Protein AF-A0A2V5WI45-F1 (afdb_monomer_lite)

pLDDT: mean 95.03, std 6.33, range [62.81, 98.19]

Foldseek 3Di:
DDDPVFFDPQADDDDDTDGPPFPLPCPCCVVCVVFWDDDPVSSGITGNDDDD

Sequence (52 aa):
MADAANKYAENVAGKFYVDDQCIDCDLCRETAPANFKRNDDGGHSYVYKLNR

Secondary structure (DSSP, 8-state):
---GGGB-TTSPSSS---BTT-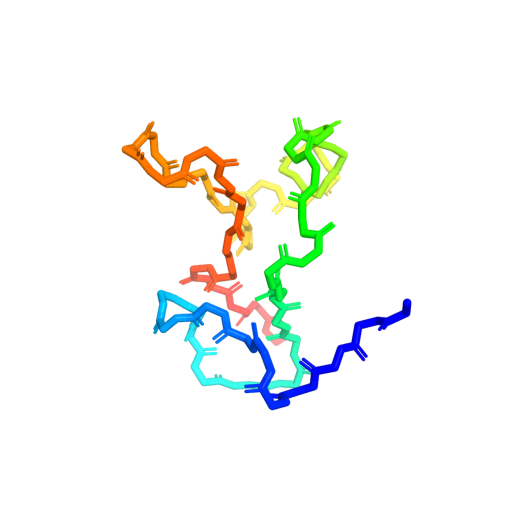---SHHHHH-TTTEEEETTTTEEEE-----

Structure (mmCIF, N/CA/C/O backbone):
data_AF-A0A2V5WI45-F1
#
_entry.id   AF-A0A2V5WI45-F1
#
loop_
_atom_site.group_PDB
_atom_site.id
_atom_site.type_symbol
_atom_site.label_atom_id
_atom_site.label_alt_id
_atom_site.label_comp_id
_atom_site.label_asym_id
_atom_site.label_entity_id
_atom_site.label_seq_id
_atom_site.pdbx_PDB_ins_code
_atom_site.Cartn_x
_atom_site.Cartn_y
_atom_site.Cartn_z
_atom_site.occupancy
_atom_site.B_iso_or_equiv
_atom_site.auth_seq_id
_atom_site.auth_comp_id
_atom_site.auth_asym_id
_atom_site.auth_atom_id
_atom_site.pdbx_PDB_model_num
ATOM 1 N N . MET A 1 1 ? 0.022 9.840 -11.845 1.00 78.81 1 MET A N 1
ATOM 2 C CA . MET A 1 1 ? -1.342 9.527 -11.351 1.00 78.81 1 MET A CA 1
ATOM 3 C C . MET A 1 1 ? -1.355 8.036 -11.160 1.00 78.81 1 MET A C 1
ATOM 5 O O . MET A 1 1 ? -0.808 7.376 -12.028 1.00 78.81 1 MET A O 1
ATOM 9 N N . ALA A 1 2 ? -1.911 7.545 -10.054 1.00 90.50 2 ALA A N 1
ATOM 10 C CA . ALA A 1 2 ? -1.729 6.149 -9.685 1.00 90.50 2 ALA A CA 1
ATOM 11 C C . ALA A 1 2 ? -2.270 5.183 -10.754 1.00 90.50 2 ALA A C 1
ATOM 13 O O . ALA A 1 2 ? -3.393 5.382 -11.233 1.00 90.50 2 ALA A O 1
ATOM 14 N N . ASP A 1 3 ? -1.488 4.157 -11.093 1.00 95.94 3 ASP A N 1
ATOM 15 C CA . ASP A 1 3 ? -1.881 3.083 -12.008 1.00 95.94 3 ASP A CA 1
ATOM 16 C C . ASP A 1 3 ? -1.999 1.749 -11.260 1.00 95.94 3 ASP A C 1
ATOM 18 O O . ASP A 1 3 ? -1.079 1.284 -10.585 1.00 95.94 3 ASP A O 1
ATOM 22 N N . ALA A 1 4 ? -3.154 1.098 -11.394 1.00 95.31 4 ALA A N 1
ATOM 23 C CA . ALA A 1 4 ? -3.425 -0.179 -10.746 1.00 95.31 4 ALA A CA 1
ATOM 24 C C . ALA A 1 4 ? -2.528 -1.314 -11.265 1.00 95.31 4 ALA A C 1
ATOM 26 O O . ALA A 1 4 ? -2.330 -2.294 -10.539 1.00 95.31 4 ALA A O 1
ATOM 27 N N . ALA A 1 5 ? -1.995 -1.195 -12.487 1.00 97.06 5 ALA A N 1
ATOM 28 C CA . ALA A 1 5 ? -1.036 -2.142 -13.050 1.00 97.06 5 ALA A CA 1
ATOM 29 C C . ALA A 1 5 ? 0.311 -2.126 -12.307 1.00 97.06 5 ALA A C 1
ATOM 31 O O . ALA A 1 5 ? 0.994 -3.147 -12.274 1.00 97.06 5 ALA A O 1
ATOM 32 N N . ASN A 1 6 ? 0.642 -1.008 -11.655 1.00 97.31 6 ASN A N 1
ATOM 33 C CA . ASN A 1 6 ? 1.928 -0.772 -11.000 1.00 97.31 6 ASN A CA 1
ATOM 34 C C . ASN A 1 6 ? 1.854 -0.848 -9.466 1.00 97.31 6 ASN A C 1
ATOM 36 O O . ASN A 1 6 ? 2.780 -0.427 -8.770 1.00 97.31 6 ASN A O 1
ATOM 40 N N . LYS A 1 7 ? 0.745 -1.341 -8.903 1.00 97.50 7 LYS A N 1
ATOM 41 C CA . LYS A 1 7 ? 0.587 -1.427 -7.446 1.00 97.50 7 LYS A CA 1
ATOM 42 C C . LYS A 1 7 ? 1.643 -2.345 -6.818 1.00 97.50 7 LYS A C 1
ATOM 44 O O . LYS A 1 7 ? 1.886 -3.447 -7.312 1.00 97.50 7 LYS A O 1
ATOM 49 N N . TYR A 1 8 ? 2.176 -1.946 -5.666 1.00 97.56 8 TYR A N 1
ATOM 50 C CA . TYR A 1 8 ? 3.020 -2.828 -4.857 1.00 97.56 8 TYR A CA 1
ATOM 51 C C . TYR A 1 8 ? 2.240 -4.061 -4.379 1.00 97.56 8 TYR A C 1
ATOM 53 O O . TYR A 1 8 ? 1.033 -3.985 -4.108 1.00 97.56 8 TYR A O 1
ATOM 61 N N . ALA A 1 9 ? 2.922 -5.200 -4.266 1.00 96.56 9 ALA A N 1
ATOM 62 C CA . ALA A 1 9 ? 2.308 -6.475 -3.891 1.00 96.56 9 ALA A CA 1
ATOM 63 C C . ALA A 1 9 ? 1.860 -6.501 -2.418 1.00 96.56 9 ALA A C 1
ATOM 65 O O . ALA A 1 9 ? 0.957 -7.250 -2.053 1.00 96.56 9 ALA A O 1
ATOM 66 N N . GLU A 1 10 ? 2.464 -5.653 -1.589 1.00 97.38 10 GLU A N 1
ATOM 67 C CA . GLU A 1 10 ? 2.216 -5.504 -0.158 1.00 97.38 10 GLU A CA 1
ATOM 68 C C . GLU A 1 10 ? 0.866 -4.850 0.152 1.00 97.38 10 GLU A C 1
ATOM 70 O O . GLU A 1 10 ? 0.365 -4.956 1.274 1.00 97.38 10 GLU A O 1
ATOM 75 N N . ASN A 1 11 ? 0.255 -4.180 -0.831 1.00 97.81 11 ASN A N 1
ATOM 76 C CA . ASN A 1 11 ? -1.081 -3.626 -0.666 1.00 97.81 11 ASN A CA 1
ATOM 77 C C . ASN A 1 11 ? -2.092 -4.747 -0.400 1.00 97.81 11 ASN A C 1
ATOM 79 O O . ASN A 1 11 ? -2.236 -5.685 -1.188 1.00 97.81 11 ASN A O 1
ATOM 83 N N . VAL A 1 12 ? -2.881 -4.603 0.663 1.00 97.50 12 VAL A N 1
ATOM 84 C CA . VAL A 1 12 ? -4.047 -5.465 0.875 1.00 97.50 12 VAL A CA 1
ATOM 85 C C . VAL A 1 12 ? -5.056 -5.297 -0.262 1.00 97.50 12 VAL A C 1
ATOM 87 O O . VAL A 1 12 ? -5.182 -4.232 -0.868 1.00 97.50 12 VAL A O 1
ATOM 90 N N . ALA A 1 13 ? -5.819 -6.352 -0.549 1.00 95.06 13 ALA A N 1
ATOM 91 C CA . ALA A 1 13 ? -6.863 -6.294 -1.565 1.00 95.06 13 ALA A CA 1
ATOM 92 C C . ALA A 1 13 ? -7.911 -5.216 -1.226 1.00 95.06 13 ALA A C 1
ATOM 94 O O . ALA A 1 13 ? -8.431 -5.162 -0.110 1.00 95.06 13 ALA A O 1
ATOM 95 N N . GLY A 1 14 ? -8.258 -4.373 -2.200 1.00 92.81 14 GLY A N 1
ATOM 96 C CA . GLY A 1 14 ? -9.228 -3.305 -1.991 1.00 92.81 14 GLY A CA 1
ATOM 97 C C . GLY A 1 14 ? -9.217 -2.245 -3.083 1.00 92.81 14 GLY A C 1
ATOM 98 O O . GLY A 1 14 ? -8.603 -2.410 -4.134 1.00 92.81 14 GLY A O 1
ATOM 99 N N . LYS A 1 15 ? -9.943 -1.153 -2.820 1.00 93.00 15 LYS A N 1
ATOM 100 C CA . LYS A 1 15 ? -10.071 -0.011 -3.740 1.00 93.00 15 LYS A CA 1
ATOM 101 C C . LYS A 1 15 ? -8.863 0.923 -3.718 1.00 93.00 15 LYS A C 1
ATOM 103 O O . LYS A 1 15 ? -8.615 1.603 -4.703 1.00 93.00 15 LYS A O 1
ATOM 108 N N . PHE A 1 16 ? -8.158 0.982 -2.593 1.00 95.62 16 PHE A N 1
ATOM 109 C CA . PHE A 1 16 ? -6.994 1.841 -2.412 1.00 95.62 16 PHE A CA 1
ATOM 110 C C . PHE A 1 16 ? -5.726 1.006 -2.510 1.00 95.62 16 PHE A C 1
ATOM 112 O O . PHE A 1 16 ? -5.696 -0.133 -2.047 1.00 95.62 16 PHE A O 1
ATOM 119 N N . TYR A 1 17 ? -4.697 1.593 -3.100 1.00 97.62 17 TYR A N 1
ATOM 120 C CA . TYR A 1 17 ? -3.389 0.990 -3.287 1.00 97.62 17 TYR A CA 1
ATOM 121 C C . TYR A 1 17 ? -2.346 2.101 -3.420 1.00 97.62 17 TYR A C 1
ATOM 123 O O . TYR A 1 17 ? -2.687 3.254 -3.690 1.00 97.62 17 TYR A O 1
ATOM 131 N N . VAL A 1 18 ? -1.084 1.737 -3.232 1.00 97.69 18 VAL A N 1
ATOM 132 C CA . VAL A 1 18 ? 0.078 2.554 -3.584 1.00 97.69 18 VAL A CA 1
ATOM 133 C C . VAL A 1 18 ? 0.825 1.861 -4.719 1.00 97.69 18 VAL A C 1
ATOM 135 O O . VAL A 1 18 ? 0.980 0.636 -4.689 1.00 97.69 18 VAL A O 1
ATOM 138 N N . ASP A 1 19 ? 1.255 2.623 -5.715 1.00 97.81 19 ASP A N 1
ATOM 139 C CA . ASP A 1 19 ? 2.006 2.137 -6.869 1.00 97.81 19 ASP A CA 1
ATOM 140 C C . ASP A 1 19 ? 3.482 2.544 -6.836 1.00 97.81 19 ASP A C 1
ATOM 142 O O . ASP A 1 19 ? 3.938 3.244 -5.926 1.00 97.81 19 ASP A O 1
ATOM 146 N N . ASP A 1 20 ? 4.225 2.079 -7.837 1.00 96.94 20 ASP A N 1
ATOM 147 C CA . ASP A 1 20 ? 5.665 2.295 -7.996 1.00 96.94 20 ASP A CA 1
ATOM 148 C C . ASP A 1 20 ? 6.093 3.763 -8.158 1.00 96.94 20 ASP A C 1
ATOM 150 O O . ASP A 1 20 ? 7.280 4.071 -8.064 1.00 96.94 20 ASP A O 1
ATOM 154 N N . GLN A 1 21 ? 5.144 4.690 -8.313 1.00 96.94 21 GLN A N 1
ATOM 155 C CA . GLN A 1 21 ? 5.403 6.129 -8.342 1.00 96.94 21 GLN A CA 1
ATOM 156 C C . GLN A 1 21 ? 5.455 6.760 -6.937 1.00 96.94 21 GLN A C 1
ATOM 158 O O . GLN A 1 21 ? 5.562 7.983 -6.812 1.00 96.94 21 GLN A O 1
ATOM 163 N N . CYS A 1 22 ? 5.360 5.960 -5.868 1.00 96.81 22 CYS A N 1
ATOM 164 C CA . CYS A 1 22 ? 5.525 6.428 -4.494 1.00 96.81 22 CYS A CA 1
ATOM 165 C C . CYS A 1 22 ? 6.908 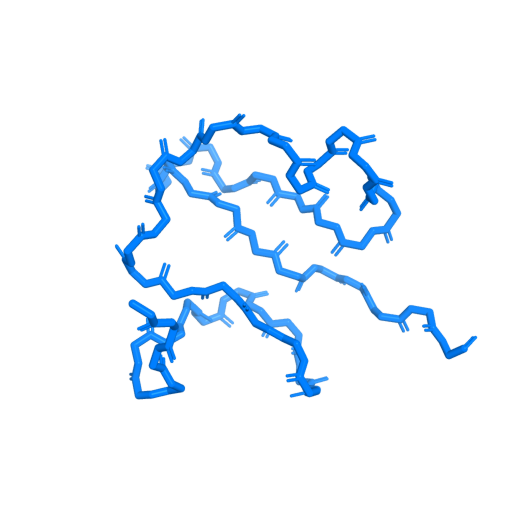7.064 -4.282 1.00 96.81 22 CYS A C 1
ATOM 167 O O . CYS A 1 22 ? 7.933 6.433 -4.511 1.00 96.81 22 CYS A O 1
ATOM 169 N N . ILE A 1 23 ? 6.927 8.298 -3.777 1.00 96.75 23 ILE A N 1
ATOM 170 C CA . ILE A 1 23 ? 8.157 9.057 -3.483 1.00 96.75 23 ILE A CA 1
ATOM 171 C C . ILE A 1 23 ? 8.506 9.092 -1.988 1.00 96.75 23 ILE A C 1
ATOM 173 O O . ILE A 1 23 ? 9.297 9.929 -1.568 1.00 96.75 23 ILE A O 1
ATOM 177 N N . ASP A 1 24 ? 7.853 8.249 -1.184 1.00 96.69 24 ASP A N 1
ATOM 178 C CA . ASP A 1 24 ? 8.043 8.168 0.271 1.00 96.69 24 ASP A CA 1
ATOM 179 C C . ASP A 1 24 ? 7.974 9.531 0.991 1.00 96.69 24 ASP A C 1
ATOM 181 O O . ASP A 1 24 ? 8.803 9.866 1.826 1.00 96.69 24 ASP A O 1
ATOM 185 N N . CYS A 1 25 ? 6.975 10.353 0.646 1.0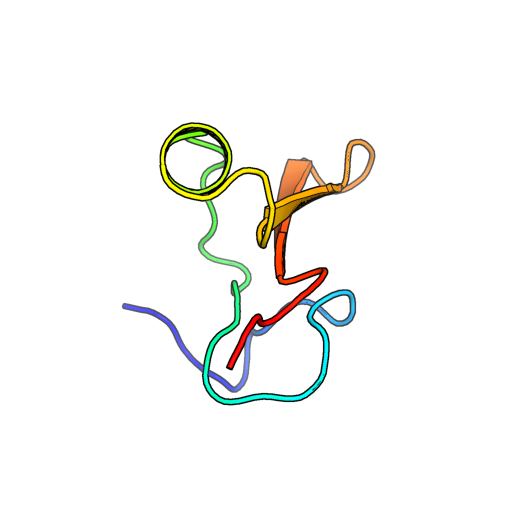0 96.88 25 CYS A N 1
ATOM 186 C CA . CYS A 1 25 ? 6.789 11.693 1.224 1.00 96.88 25 CYS A CA 1
ATOM 187 C C . CYS A 1 25 ? 6.052 11.714 2.575 1.00 96.88 25 CYS A C 1
ATOM 189 O O . CYS A 1 25 ? 5.668 12.781 3.042 1.00 96.88 25 CYS A O 1
ATOM 191 N N . ASP A 1 26 ? 5.778 10.547 3.154 1.00 96.19 26 ASP A N 1
ATOM 192 C CA . ASP A 1 26 ? 5.147 10.326 4.465 1.00 96.19 26 ASP A CA 1
ATOM 193 C C . ASP A 1 26 ? 3.691 10.777 4.649 1.00 96.19 26 ASP A C 1
ATOM 195 O O . ASP A 1 26 ? 2.999 10.231 5.511 1.00 96.19 26 ASP A O 1
ATOM 199 N N . LEU A 1 27 ? 3.161 11.651 3.791 1.00 97.19 27 LEU A N 1
ATOM 200 C CA . LEU A 1 27 ? 1.828 12.249 3.944 1.00 97.19 27 LEU A CA 1
ATOM 201 C C . LEU A 1 27 ? 0.703 11.221 4.168 1.00 97.19 27 LEU A C 1
ATOM 203 O O . LEU A 1 27 ? -0.203 11.441 4.974 1.00 97.19 27 LEU A O 1
ATOM 207 N N . CYS A 1 28 ? 0.753 10.077 3.477 1.00 97.06 28 CYS A N 1
ATOM 208 C CA . CYS A 1 28 ? -0.236 9.010 3.650 1.00 97.06 28 CYS A CA 1
ATOM 209 C C . CYS A 1 28 ? -0.175 8.360 5.042 1.00 97.06 28 CYS A C 1
ATOM 211 O O . CYS A 1 28 ? -1.220 8.066 5.628 1.00 97.06 28 CYS A O 1
ATOM 213 N N . ARG A 1 29 ? 1.030 8.175 5.594 1.00 96.69 29 ARG A N 1
ATOM 214 C CA . ARG A 1 29 ? 1.249 7.571 6.914 1.00 96.69 29 ARG A CA 1
ATOM 215 C C . ARG A 1 29 ? 0.949 8.554 8.039 1.00 96.69 29 ARG A C 1
ATOM 217 O O . ARG A 1 29 ? 0.460 8.125 9.075 1.00 96.69 29 ARG A O 1
ATOM 224 N N . GLU A 1 30 ? 1.164 9.849 7.827 1.00 97.94 30 GLU A N 1
ATOM 225 C CA . GLU A 1 30 ? 0.765 10.891 8.783 1.00 97.94 30 GLU A CA 1
ATOM 226 C C . GLU A 1 30 ? -0.755 11.074 8.836 1.00 97.94 30 GLU A C 1
ATOM 228 O O . GLU A 1 30 ? -1.345 11.154 9.912 1.00 97.94 30 GLU A O 1
ATOM 233 N N . THR A 1 31 ? -1.406 11.099 7.670 1.00 97.31 31 THR A N 1
ATOM 234 C CA . THR A 1 31 ? -2.850 11.367 7.572 1.00 97.31 31 THR A CA 1
ATOM 235 C C . THR A 1 31 ? -3.691 10.147 7.950 1.00 97.31 31 THR A C 1
ATOM 237 O O . THR A 1 31 ? -4.771 10.283 8.524 1.00 97.31 31 THR A O 1
ATOM 240 N N . ALA A 1 32 ? -3.219 8.940 7.624 1.00 97.38 32 ALA A N 1
ATOM 241 C CA . ALA A 1 32 ? -3.946 7.693 7.851 1.00 97.38 32 ALA A CA 1
ATOM 242 C C . ALA A 1 32 ? -3.018 6.565 8.358 1.00 97.38 32 ALA A C 1
ATOM 244 O O . ALA A 1 32 ? -2.894 5.512 7.720 1.00 97.38 32 ALA A O 1
ATOM 245 N N . PRO A 1 33 ? -2.403 6.727 9.546 1.00 96.69 33 PRO A N 1
ATOM 246 C CA . PRO A 1 33 ? -1.445 5.764 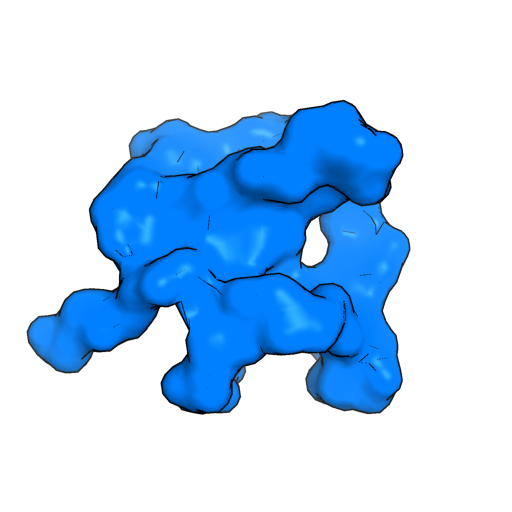10.103 1.00 96.69 33 PRO A CA 1
ATOM 247 C C . PRO A 1 33 ? -2.050 4.380 10.364 1.00 96.69 33 PRO A C 1
ATOM 249 O O . PRO A 1 33 ? -1.336 3.384 10.400 1.00 96.69 33 PRO A O 1
ATOM 252 N N . ALA A 1 34 ? -3.374 4.293 10.533 1.00 97.31 34 ALA A N 1
ATOM 253 C CA . ALA A 1 34 ? -4.085 3.030 10.721 1.00 97.31 34 ALA A CA 1
ATOM 254 C C . ALA A 1 34 ? -4.286 2.229 9.418 1.00 97.31 34 ALA A C 1
ATOM 256 O O . ALA A 1 34 ? -4.804 1.110 9.473 1.00 97.31 34 ALA A O 1
ATOM 257 N N . ASN A 1 35 ? -3.922 2.804 8.266 1.00 97.81 35 ASN A N 1
ATOM 258 C CA . ASN A 1 35 ? -4.168 2.245 6.939 1.00 97.81 35 ASN A CA 1
ATOM 259 C C . ASN A 1 35 ? -2.883 2.054 6.124 1.00 97.81 35 ASN A C 1
ATOM 261 O O . ASN A 1 35 ? -2.803 1.102 5.344 1.00 97.81 35 ASN A O 1
ATOM 265 N N . PHE A 1 36 ? -1.882 2.920 6.316 1.00 98.12 36 PHE A N 1
ATOM 266 C CA . PHE A 1 36 ? -0.624 2.906 5.567 1.00 98.12 36 PHE A CA 1
ATOM 267 C C . PHE A 1 36 ? 0.579 2.568 6.451 1.00 98.12 36 PHE A C 1
ATOM 269 O O . PHE A 1 36 ? 0.683 3.029 7.586 1.00 98.12 36 PHE A O 1
ATOM 276 N N . LYS A 1 37 ? 1.507 1.780 5.905 1.00 98.00 37 LYS A N 1
ATOM 277 C CA . LYS A 1 37 ? 2.812 1.465 6.504 1.00 98.00 37 LYS A CA 1
ATOM 278 C C . LYS A 1 37 ? 3.918 1.667 5.482 1.00 98.00 37 LYS A C 1
ATOM 280 O O . LYS A 1 37 ? 3.651 1.695 4.283 1.00 98.00 37 LYS A O 1
ATOM 285 N N . ARG A 1 38 ? 5.148 1.817 5.972 1.00 98.12 38 ARG A N 1
ATOM 286 C CA . ARG A 1 38 ? 6.353 1.849 5.142 1.00 98.12 38 ARG A CA 1
ATOM 287 C C . ARG A 1 38 ? 6.873 0.428 4.945 1.00 98.12 38 ARG A C 1
ATOM 289 O O . ARG A 1 38 ? 6.826 -0.374 5.878 1.00 98.12 38 ARG A O 1
ATOM 296 N N . ASN A 1 39 ? 7.340 0.126 3.743 1.00 97.88 39 ASN A N 1
ATOM 297 C CA . ASN A 1 39 ? 8.301 -0.938 3.505 1.00 97.88 39 ASN A CA 1
ATOM 298 C C . ASN A 1 39 ? 9.697 -0.301 3.597 1.00 97.88 39 ASN A C 1
ATOM 300 O O . ASN A 1 39 ? 10.066 0.489 2.727 1.00 97.88 39 ASN A O 1
ATOM 304 N N . ASP A 1 40 ? 10.437 -0.598 4.667 1.00 96.25 40 ASP A N 1
ATOM 305 C CA . ASP A 1 40 ? 11.755 -0.002 4.913 1.00 96.25 40 ASP A CA 1
ATOM 306 C C . ASP A 1 40 ? 12.824 -0.467 3.912 1.00 96.25 40 ASP A C 1
ATOM 308 O O . ASP A 1 40 ? 13.707 0.317 3.573 1.00 96.25 40 ASP A O 1
ATOM 312 N N . ASP A 1 41 ? 12.717 -1.689 3.383 1.00 95.62 41 ASP A N 1
ATOM 313 C CA . ASP A 1 41 ? 13.654 -2.218 2.383 1.00 95.62 41 ASP A CA 1
ATOM 314 C C . ASP A 1 41 ? 13.398 -1.614 0.995 1.00 95.62 41 ASP A C 1
ATOM 316 O O . ASP A 1 41 ? 14.325 -1.319 0.241 1.00 95.62 41 ASP A O 1
ATOM 320 N N . GLY A 1 42 ? 12.120 -1.434 0.651 1.00 93.50 42 GLY A N 1
ATOM 321 C CA . GLY A 1 42 ? 11.677 -0.955 -0.657 1.00 93.50 42 GLY A CA 1
ATOM 322 C C . GLY A 1 42 ? 11.516 0.560 -0.769 1.00 93.50 42 GLY A C 1
ATOM 323 O O . GLY A 1 42 ? 11.217 1.037 -1.862 1.00 93.50 42 GLY A O 1
ATOM 324 N N . GLY A 1 43 ? 11.650 1.309 0.331 1.00 95.69 43 GLY A N 1
ATOM 325 C CA . GLY A 1 43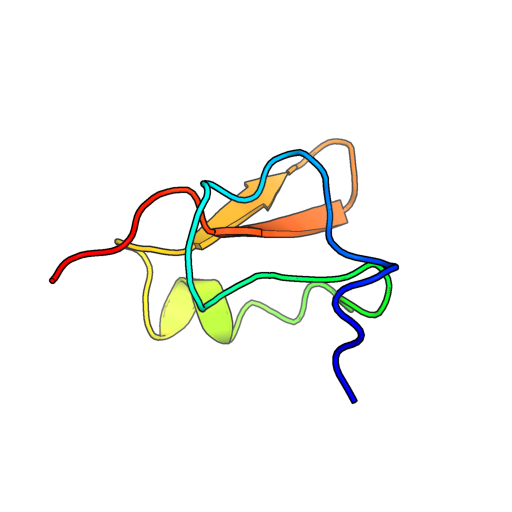 ? 11.547 2.771 0.338 1.00 95.69 43 GLY A CA 1
ATOM 326 C C . GLY A 1 43 ? 10.208 3.304 -0.179 1.00 95.69 43 GLY A C 1
ATOM 327 O O . GLY A 1 43 ? 10.180 4.298 -0.897 1.00 95.69 43 GLY A O 1
ATOM 328 N N . HIS A 1 44 ? 9.099 2.633 0.134 1.00 97.12 44 HIS A N 1
ATOM 329 C CA . HIS A 1 44 ? 7.766 3.038 -0.314 1.00 97.12 44 HIS A CA 1
ATOM 330 C C . HIS A 1 44 ? 6.703 2.757 0.749 1.00 97.12 44 HIS A C 1
ATOM 332 O O . HIS A 1 44 ? 6.916 2.018 1.710 1.00 97.12 44 HIS A O 1
ATOM 338 N N . SER A 1 45 ? 5.525 3.353 0.576 1.00 98.12 45 SER A N 1
ATOM 339 C CA . SER A 1 45 ? 4.363 3.062 1.421 1.00 98.12 45 SER A CA 1
ATOM 340 C C . SER A 1 45 ? 3.434 2.049 0.767 1.00 98.12 45 SER A C 1
ATOM 342 O O . SER A 1 45 ? 3.355 1.980 -0.453 1.00 98.12 45 SER A O 1
ATOM 344 N N . TYR A 1 46 ? 2.672 1.314 1.569 1.00 98.19 46 TYR A N 1
ATOM 345 C CA . TYR A 1 46 ? 1.627 0.411 1.092 1.00 98.19 46 TYR A CA 1
ATOM 346 C C . TYR A 1 46 ? 0.413 0.440 2.022 1.00 98.19 46 TYR A C 1
ATOM 348 O O . TYR A 1 46 ? 0.506 0.791 3.205 1.00 98.19 46 TYR A O 1
ATOM 356 N N . VAL A 1 47 ? -0.748 0.068 1.484 1.00 98.00 47 VAL A N 1
ATOM 357 C CA . VAL A 1 47 ? -1.978 -0.083 2.267 1.00 98.00 47 VAL A CA 1
ATOM 358 C C . VAL A 1 47 ? -1.920 -1.414 3.014 1.00 98.00 47 VAL A C 1
ATOM 360 O O . VAL A 1 47 ? -2.028 -2.469 2.398 1.00 98.00 47 VAL A O 1
ATOM 363 N N . TYR A 1 48 ? -1.787 -1.390 4.339 1.00 97.62 48 TYR A N 1
ATOM 364 C CA . TYR A 1 48 ? -1.752 -2.611 5.160 1.00 97.62 48 TYR A CA 1
ATOM 365 C C . TYR A 1 48 ? -3.112 -2.951 5.783 1.00 97.62 48 TYR A C 1
ATOM 367 O O . TYR A 1 48 ? -3.323 -4.066 6.262 1.00 97.62 48 TYR A O 1
ATOM 375 N N . LYS A 1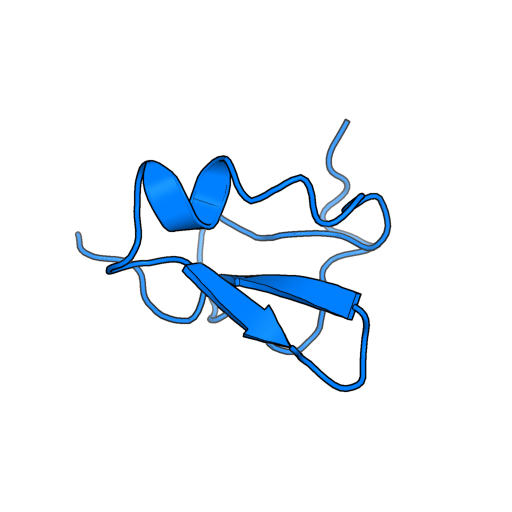 49 ? -4.035 -1.982 5.818 1.00 95.56 49 LYS A N 1
ATOM 376 C CA . LYS A 1 49 ? -5.387 -2.152 6.355 1.00 95.56 49 LYS A CA 1
ATOM 377 C C . LYS A 1 49 ? -6.345 -1.139 5.732 1.00 95.56 49 LYS A C 1
ATOM 379 O O . LYS A 1 49 ? -6.008 0.026 5.548 1.00 95.56 49 LYS A O 1
ATOM 384 N N . LEU A 1 50 ? -7.573 -1.570 5.457 1.00 85.50 50 LEU A N 1
ATOM 385 C CA . LEU A 1 50 ? -8.673 -0.684 5.084 1.00 85.50 50 LEU A CA 1
ATOM 386 C C . LEU A 1 50 ? -9.789 -0.819 6.112 1.00 85.50 50 LEU A C 1
ATOM 388 O O . LEU A 1 50 ? -10.440 -1.859 6.201 1.00 85.50 50 LEU A O 1
ATOM 392 N N . ASN A 1 51 ? -9.986 0.230 6.906 1.00 73.88 51 ASN A N 1
ATOM 393 C CA . ASN A 1 51 ? -11.169 0.341 7.750 1.00 73.88 51 ASN A CA 1
ATOM 394 C C . ASN A 1 51 ? -12.362 0.658 6.832 1.00 73.88 51 ASN A C 1
ATOM 396 O O . ASN A 1 51 ? -12.253 1.540 5.978 1.00 73.88 51 ASN A O 1
ATOM 400 N N . ARG A 1 52 ? -13.449 -0.108 6.957 1.00 62.81 52 ARG A N 1
ATOM 401 C CA . ARG A 1 52 ? -14.734 0.238 6.336 1.00 62.81 52 ARG A CA 1
ATOM 402 C C . ARG A 1 52 ? -15.375 1.405 7.065 1.00 62.81 52 ARG A C 1
ATOM 404 O O . ARG A 1 52 ? -15.242 1.434 8.308 1.00 62.81 52 ARG A O 1
#

Radius of gyration: 10.03 Å; chains: 1; bounding box: 28×19×24 Å